Protein AF-A0A6M3KD76-F1 (afdb_monomer_lite)

pLDDT: mean 71.13, std 12.08, range [37.69, 87.62]

Sequence (80 aa):
MYDDQINLSRLAADGISLALNQDFNKVETPERMAWVCILLRKVPDKEEWFPRGKWATIQEIERQLDAAAQHMIRKEAPKC

Secondary structure (DSSP, 8-state):
---SSHHHHHHHHHHHHHHHT-------SHHHHHHHHHHHTTS---TTT-TT-HHHHHHHHHHHHHHHHHHHHHHHS---

Structure (mmCIF, N/CA/C/O backbone):
data_AF-A0A6M3KD76-F1
#
_entry.id   AF-A0A6M3KD76-F1
#
loop_
_atom_site.group_PDB
_atom_site.id
_atom_site.type_symbol
_atom_site.label_atom_id
_atom_site.label_alt_id
_atom_site.label_comp_id
_atom_site.label_asym_id
_atom_site.label_entity_id
_atom_site.label_seq_id
_atom_site.pdbx_PDB_ins_code
_atom_site.Cartn_x
_atom_site.Cartn_y
_atom_site.Cartn_z
_atom_site.occupancy
_atom_site.B_iso_or_equiv
_atom_site.auth_seq_id
_atom_site.auth_comp_id
_atom_site.auth_asym_id
_atom_site.auth_atom_id
_atom_site.pdbx_PDB_model_num
ATOM 1 N N . MET A 1 1 ? 18.780 -14.540 1.844 1.00 37.69 1 MET A N 1
ATOM 2 C CA . MET A 1 1 ? 18.002 -13.888 2.913 1.00 37.69 1 MET A CA 1
ATOM 3 C C . MET A 1 1 ? 17.042 -12.919 2.242 1.00 37.69 1 MET A C 1
ATOM 5 O O . MET A 1 1 ? 17.487 -11.871 1.802 1.00 37.69 1 MET A O 1
ATOM 9 N N . TYR A 1 2 ? 15.789 -13.322 2.037 1.00 41.69 2 TYR A N 1
ATOM 10 C CA . TYR A 1 2 ? 14.738 -12.520 1.397 1.00 41.69 2 TYR A CA 1
ATOM 11 C C . TYR A 1 2 ? 13.440 -12.803 2.1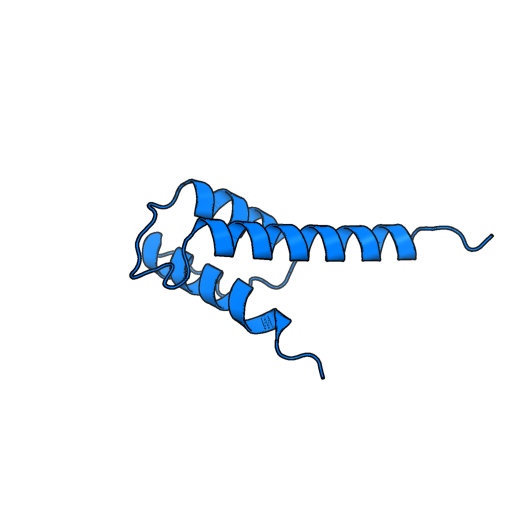63 1.00 41.69 2 TYR A C 1
ATOM 13 O O . TYR A 1 2 ? 12.602 -13.553 1.689 1.00 41.69 2 TYR A O 1
ATOM 21 N N . ASP A 1 3 ? 13.317 -12.271 3.380 1.00 45.00 3 ASP A N 1
ATOM 22 C CA . ASP A 1 3 ? 12.109 -12.477 4.201 1.00 45.00 3 ASP A CA 1
ATOM 23 C C . ASP A 1 3 ? 11.531 -11.183 4.799 1.00 45.00 3 ASP A C 1
ATOM 25 O O . ASP A 1 3 ? 10.357 -11.147 5.160 1.00 45.00 3 ASP A O 1
ATOM 29 N N . ASP A 1 4 ? 12.275 -10.071 4.815 1.00 49.06 4 ASP A N 1
ATOM 30 C CA . ASP A 1 4 ? 11.783 -8.834 5.448 1.00 49.06 4 ASP A CA 1
ATOM 31 C C . ASP A 1 4 ? 10.841 -7.994 4.567 1.00 49.06 4 ASP A C 1
ATOM 33 O O . ASP A 1 4 ? 10.052 -7.204 5.081 1.00 49.06 4 ASP A O 1
ATOM 37 N N . GLN A 1 5 ? 10.853 -8.178 3.243 1.00 51.69 5 GLN A N 1
ATOM 38 C CA . GLN A 1 5 ? 9.998 -7.407 2.324 1.00 51.69 5 GLN A CA 1
ATOM 39 C C . GLN A 1 5 ? 8.532 -7.875 2.301 1.00 51.69 5 GLN A C 1
ATOM 41 O O . GLN A 1 5 ? 7.646 -7.098 1.955 1.00 51.69 5 GLN A O 1
ATOM 46 N N . ILE A 1 6 ? 8.260 -9.125 2.688 1.00 52.97 6 ILE A N 1
ATOM 47 C CA . ILE A 1 6 ? 6.938 -9.761 2.542 1.00 52.97 6 ILE A CA 1
ATOM 48 C C . ILE A 1 6 ? 5.984 -9.386 3.694 1.00 52.97 6 ILE A C 1
ATOM 50 O O . ILE A 1 6 ? 4.767 -9.502 3.560 1.00 52.97 6 ILE A O 1
ATOM 54 N N . ASN A 1 7 ? 6.499 -8.887 4.822 1.00 62.84 7 ASN A N 1
ATOM 55 C CA . ASN A 1 7 ? 5.681 -8.713 6.026 1.00 62.84 7 ASN A CA 1
ATOM 56 C C . ASN A 1 7 ? 4.751 -7.486 5.991 1.00 62.84 7 ASN A C 1
ATOM 58 O O . ASN A 1 7 ? 3.600 -7.582 6.406 1.00 62.84 7 ASN A O 1
ATOM 62 N N . LEU A 1 8 ? 5.209 -6.336 5.487 1.00 62.41 8 LEU A N 1
ATOM 63 C CA . LEU A 1 8 ? 4.459 -5.071 5.596 1.00 62.41 8 LEU A CA 1
ATOM 64 C C . LEU A 1 8 ? 3.337 -4.920 4.565 1.00 62.41 8 LEU A C 1
ATOM 66 O O . LEU A 1 8 ? 2.251 -4.454 4.901 1.00 62.41 8 LEU A O 1
ATOM 70 N N . SER A 1 9 ? 3.577 -5.339 3.324 1.00 63.66 9 SER A N 1
ATOM 71 C CA . SER A 1 9 ? 2.5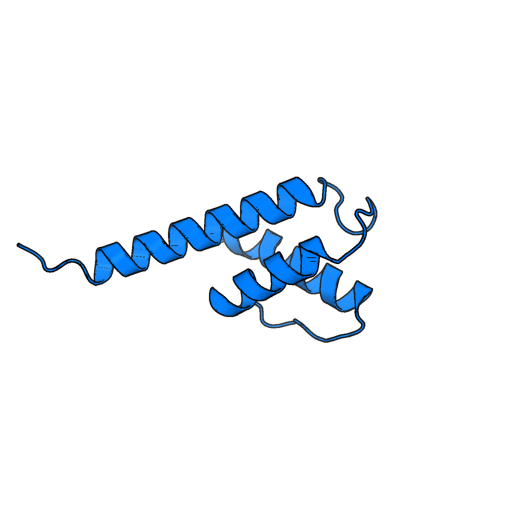72 -5.321 2.255 1.00 63.66 9 SER A CA 1
ATOM 72 C C . SER A 1 9 ? 1.408 -6.266 2.559 1.00 63.66 9 SER A C 1
ATOM 74 O O . SER A 1 9 ? 0.253 -5.910 2.329 1.00 63.66 9 SER A O 1
ATOM 76 N N . ARG A 1 10 ? 1.703 -7.428 3.152 1.00 66.12 10 ARG A N 1
ATOM 77 C CA . ARG A 1 10 ? 0.704 -8.390 3.624 1.00 66.12 10 ARG A CA 1
ATOM 78 C C . ARG A 1 10 ? -0.095 -7.861 4.819 1.00 66.12 10 ARG A C 1
ATOM 80 O O . ARG A 1 10 ? -1.316 -7.872 4.762 1.00 66.12 10 ARG A O 1
ATOM 87 N N . LEU A 1 11 ? 0.567 -7.298 5.833 1.00 68.81 11 LEU A N 1
ATOM 88 C CA . LEU A 1 11 ? -0.105 -6.648 6.972 1.00 68.81 11 LEU A CA 1
ATOM 89 C C . LEU A 1 11 ? -1.050 -5.516 6.533 1.00 68.81 11 LEU A C 1
ATOM 91 O O . LEU A 1 11 ? -2.161 -5.396 7.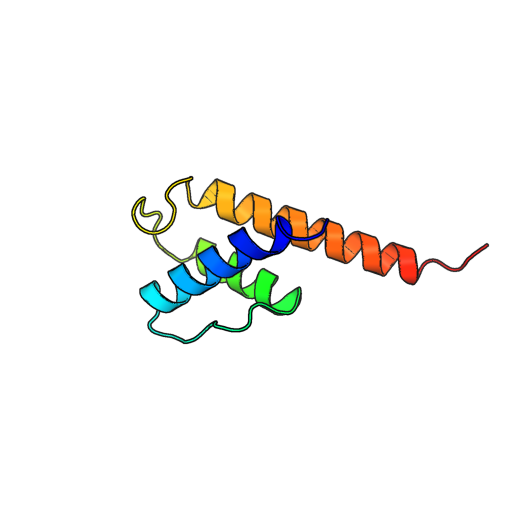046 1.00 68.81 11 LEU A O 1
ATOM 95 N N . ALA A 1 12 ? -0.633 -4.703 5.558 1.00 65.94 12 ALA A N 1
ATOM 96 C CA . ALA A 1 12 ? -1.475 -3.648 4.999 1.00 65.94 12 ALA A CA 1
ATOM 97 C C . ALA A 1 12 ? -2.680 -4.210 4.221 1.00 65.94 12 ALA A C 1
ATOM 99 O O . ALA A 1 12 ? -3.782 -3.674 4.334 1.00 65.94 12 ALA A O 1
ATOM 100 N N . ALA A 1 13 ? -2.492 -5.293 3.461 1.00 69.44 13 ALA A N 1
ATOM 101 C CA . ALA A 1 13 ? -3.572 -5.986 2.757 1.00 69.44 13 ALA A CA 1
ATOM 102 C C . ALA A 1 13 ? -4.613 -6.567 3.723 1.00 69.44 13 ALA A C 1
ATOM 104 O O . ALA A 1 13 ? -5.817 -6.411 3.504 1.00 69.44 13 ALA A O 1
ATOM 105 N N . ASP A 1 14 ? -4.147 -7.183 4.811 1.00 69.25 14 ASP A N 1
ATOM 106 C CA . ASP A 1 14 ? -4.991 -7.759 5.857 1.00 69.25 14 ASP A CA 1
ATOM 107 C C . ASP A 1 14 ? -5.822 -6.661 6.542 1.00 69.25 14 ASP A C 1
ATOM 109 O O . ASP A 1 14 ? -7.038 -6.797 6.684 1.00 69.25 14 ASP A O 1
ATOM 113 N N . GLY A 1 15 ? -5.202 -5.522 6.878 1.00 69.00 15 GLY A N 1
ATOM 114 C CA . GLY A 1 15 ? -5.890 -4.370 7.473 1.00 69.00 15 GLY A CA 1
ATOM 115 C C . GLY A 1 15 ? -6.966 -3.760 6.566 1.00 69.00 15 GLY A C 1
ATOM 116 O O . GLY A 1 15 ? -8.064 -3.446 7.029 1.00 69.00 15 GLY A O 1
ATOM 117 N N . ILE A 1 16 ? -6.699 -3.637 5.260 1.00 69.44 16 ILE A N 1
ATOM 118 C CA . ILE A 1 16 ? -7.702 -3.179 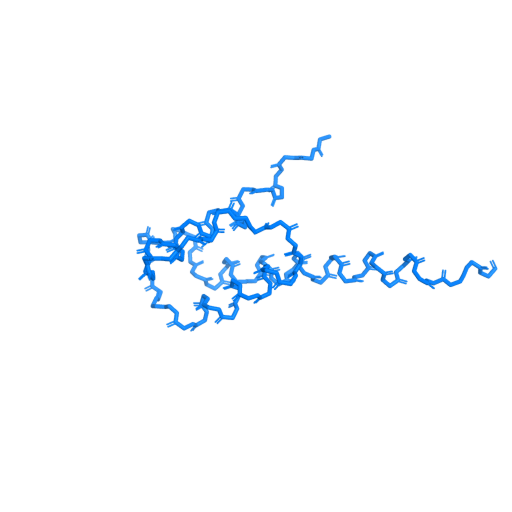4.283 1.00 69.44 16 ILE A CA 1
ATOM 119 C C . ILE A 1 16 ? -8.833 -4.196 4.154 1.00 69.44 16 ILE A C 1
ATOM 121 O O . ILE A 1 16 ? -9.999 -3.802 4.100 1.00 69.44 16 ILE A O 1
ATOM 125 N N . SER A 1 17 ? -8.501 -5.488 4.126 1.00 73.62 17 SER A N 1
ATOM 126 C CA . SER A 1 17 ? -9.501 -6.546 4.009 1.00 73.62 17 SER A CA 1
ATOM 127 C C . SER A 1 17 ? -10.472 -6.528 5.185 1.00 73.62 17 SER A C 1
ATOM 129 O O . SER A 1 17 ? -11.682 -6.632 4.993 1.00 73.62 17 SER A O 1
ATOM 131 N N . LEU A 1 18 ? -9.952 -6.279 6.389 1.00 69.56 18 LEU A N 1
ATOM 132 C CA . LEU A 1 18 ? -10.733 -6.073 7.608 1.00 69.56 18 LEU A CA 1
ATOM 133 C C . LEU A 1 18 ? -11.593 -4.801 7.556 1.00 69.56 18 LEU A C 1
ATOM 135 O O . LEU A 1 18 ? -12.761 -4.835 7.936 1.00 69.56 18 LEU A O 1
ATOM 139 N N . ALA A 1 19 ? -11.041 -3.682 7.079 1.00 68.06 19 ALA A N 1
ATOM 140 C CA . ALA A 1 19 ? -11.736 -2.394 7.054 1.00 68.06 19 ALA A CA 1
ATOM 141 C C . ALA A 1 19 ? -12.841 -2.309 5.985 1.00 68.06 19 ALA A C 1
ATOM 143 O O . ALA A 1 19 ? -13.848 -1.634 6.195 1.00 68.06 19 ALA A O 1
ATOM 144 N N . LEU A 1 20 ? -12.646 -2.959 4.834 1.00 67.44 20 LEU A N 1
ATOM 145 C CA . LEU A 1 20 ? -13.555 -2.901 3.683 1.00 67.44 20 LEU A CA 1
ATOM 146 C C . LEU A 1 20 ? -14.385 -4.178 3.496 1.00 67.44 20 LEU A C 1
ATOM 148 O O . LEU A 1 20 ? -15.248 -4.208 2.621 1.00 67.44 20 LEU A O 1
ATOM 152 N N . ASN A 1 21 ? -14.144 -5.214 4.308 1.00 66.94 21 ASN A N 1
ATOM 153 C CA . ASN A 1 21 ? -14.762 -6.538 4.198 1.00 66.94 21 ASN A CA 1
ATOM 154 C C . ASN A 1 21 ? -14.613 -7.147 2.786 1.00 66.94 21 ASN A C 1
ATOM 156 O O . ASN A 1 21 ? -15.543 -7.729 2.228 1.00 66.94 21 ASN A O 1
ATOM 160 N N . GLN A 1 22 ? -13.443 -6.942 2.181 1.00 64.12 22 GLN A N 1
ATOM 161 C CA . GLN A 1 22 ? -13.092 -7.363 0.824 1.00 64.12 22 GLN A CA 1
ATOM 162 C C . GLN A 1 22 ? -11.790 -8.152 0.866 1.00 64.12 22 GLN A C 1
ATOM 164 O O . GLN A 1 22 ? -10.885 -7.782 1.596 1.00 64.12 22 GLN A O 1
ATOM 169 N N . ASP A 1 23 ? -11.676 -9.229 0.094 1.00 63.91 23 ASP A N 1
ATOM 170 C CA . ASP A 1 23 ? -10.498 -10.091 0.165 1.00 63.91 23 ASP A CA 1
ATOM 171 C C . ASP A 1 23 ? -9.350 -9.577 -0.729 1.00 63.91 23 ASP A C 1
ATOM 173 O O . ASP A 1 23 ? -9.430 -9.631 -1.960 1.00 63.91 23 ASP A O 1
ATOM 177 N N . PHE A 1 24 ? -8.271 -9.090 -0.103 1.00 63.12 24 PHE A N 1
ATOM 178 C CA . PHE A 1 24 ? -7.038 -8.655 -0.770 1.00 63.12 24 PHE A CA 1
ATOM 179 C C . PHE A 1 24 ? -5.864 -9.638 -0.589 1.00 63.12 24 PHE A C 1
ATOM 181 O O . PHE A 1 24 ? -4.716 -9.248 -0.810 1.00 63.12 24 PHE A O 1
ATOM 188 N N . ASN A 1 25 ? -6.126 -10.917 -0.271 1.00 57.25 25 ASN A N 1
ATOM 189 C CA . ASN A 1 25 ? -5.155 -11.983 0.062 1.00 57.25 25 ASN A CA 1
ATOM 190 C C . ASN A 1 25 ? -3.979 -12.207 -0.917 1.00 57.25 25 ASN A C 1
ATOM 192 O O . ASN A 1 25 ? -3.083 -12.999 -0.632 1.00 57.25 25 ASN A O 1
ATOM 196 N N . LYS A 1 26 ? -3.940 -11.538 -2.074 1.00 56.03 26 LYS A N 1
ATOM 197 C CA . LYS A 1 26 ? -2.827 -11.617 -3.028 1.00 56.03 26 LYS A CA 1
ATOM 198 C C . LYS A 1 26 ? -2.312 -10.244 -3.427 1.00 56.03 26 LYS A C 1
ATOM 200 O O . LYS A 1 26 ? -2.537 -9.797 -4.553 1.00 56.03 26 LYS A O 1
ATOM 205 N N . VAL A 1 27 ? -1.548 -9.590 -2.563 1.00 60.91 27 VAL A N 1
ATOM 206 C CA . VAL A 1 27 ? -0.732 -8.431 -2.962 1.00 60.91 27 VAL A CA 1
ATOM 207 C C . VAL A 1 27 ? 0.596 -8.939 -3.531 1.00 60.91 27 VAL A C 1
ATOM 209 O O . VAL A 1 27 ? 1.643 -8.854 -2.907 1.00 60.91 27 VAL A O 1
ATOM 212 N N . GLU A 1 28 ? 0.524 -9.560 -4.710 1.00 62.09 28 GLU A N 1
ATOM 213 C CA . GLU A 1 28 ? 1.664 -10.245 -5.345 1.00 62.09 28 GLU A CA 1
ATOM 214 C C . GLU A 1 28 ? 2.320 -9.416 -6.461 1.00 62.09 28 GLU A C 1
ATOM 216 O O . GLU A 1 28 ? 3.363 -9.806 -6.978 1.00 62.09 28 GLU A O 1
ATOM 221 N N . THR A 1 29 ? 1.726 -8.281 -6.853 1.00 72.31 29 THR A N 1
ATOM 222 C CA . THR A 1 29 ? 2.241 -7.451 -7.953 1.00 72.31 29 THR A CA 1
ATOM 223 C C . THR A 1 29 ? 2.409 -5.985 -7.541 1.00 72.31 29 THR A C 1
ATOM 225 O O . THR A 1 29 ? 1.653 -5.502 -6.685 1.00 72.31 29 THR A O 1
ATOM 228 N N . PRO A 1 30 ? 3.358 -5.248 -8.156 1.00 70.69 30 PRO A N 1
ATOM 229 C CA . PRO A 1 30 ? 3.528 -3.812 -7.927 1.00 70.69 30 PRO A CA 1
ATOM 230 C C . PRO A 1 30 ? 2.234 -3.014 -8.146 1.00 70.69 30 PRO A C 1
ATOM 232 O O . PRO A 1 30 ? 1.911 -2.118 -7.372 1.00 70.69 30 PRO A O 1
ATOM 235 N N . GLU A 1 31 ? 1.425 -3.381 -9.138 1.00 72.44 31 GLU A N 1
ATOM 236 C CA . GLU A 1 31 ? 0.144 -2.729 -9.425 1.00 72.44 31 GLU A CA 1
ATOM 237 C C . GLU A 1 31 ? -0.844 -2.892 -8.265 1.00 72.44 31 GLU A C 1
ATOM 239 O O . GLU A 1 31 ? -1.542 -1.945 -7.901 1.00 72.44 31 GLU A O 1
ATOM 244 N N . ARG A 1 32 ? -0.890 -4.073 -7.635 1.00 72.56 32 ARG A N 1
ATOM 245 C CA . ARG A 1 32 ? -1.747 -4.307 -6.463 1.00 72.56 32 ARG A CA 1
ATOM 246 C C . ARG A 1 32 ? -1.251 -3.540 -5.240 1.00 72.56 32 ARG A C 1
ATOM 248 O O . ARG A 1 32 ? -2.070 -2.985 -4.514 1.00 72.56 32 ARG A O 1
ATOM 255 N N . MET A 1 33 ? 0.064 -3.442 -5.043 1.00 75.06 33 MET A N 1
ATOM 256 C CA . MET A 1 33 ? 0.648 -2.601 -3.989 1.00 75.06 33 MET A CA 1
ATOM 257 C C . MET A 1 33 ? 0.334 -1.111 -4.192 1.00 75.06 33 MET A C 1
ATOM 259 O O . MET A 1 33 ? 0.016 -0.415 -3.228 1.00 75.06 33 MET A O 1
ATOM 263 N N . ALA A 1 34 ? 0.345 -0.624 -5.436 1.00 77.12 34 ALA A N 1
ATOM 264 C CA . ALA A 1 34 ? -0.065 0.742 -5.755 1.00 77.12 34 ALA A CA 1
ATOM 265 C C . ALA A 1 34 ? -1.546 0.988 -5.414 1.00 77.12 34 ALA A C 1
ATOM 267 O O . ALA A 1 34 ? -1.887 2.011 -4.817 1.00 77.12 34 ALA A O 1
ATOM 268 N N . TRP A 1 35 ? -2.423 0.024 -5.710 1.00 78.44 35 TRP A N 1
ATOM 269 C CA . TRP A 1 35 ? -3.833 0.085 -5.316 1.00 78.44 35 TRP A CA 1
ATOM 270 C C . TRP A 1 35 ? -4.032 0.112 -3.798 1.00 78.44 35 TRP A C 1
ATOM 272 O O . TRP A 1 35 ? -4.798 0.940 -3.304 1.00 78.44 35 TRP A O 1
ATOM 282 N N . VAL A 1 36 ? -3.310 -0.731 -3.055 1.00 78.75 36 VAL A N 1
ATOM 283 C CA . VAL A 1 36 ? -3.285 -0.720 -1.581 1.00 78.75 36 VAL A CA 1
ATOM 284 C C . VAL A 1 36 ? -2.887 0.666 -1.068 1.00 78.75 36 VAL A C 1
ATOM 286 O O . VAL A 1 36 ? -3.585 1.226 -0.226 1.00 78.75 36 VAL A O 1
ATOM 289 N N . CYS A 1 37 ? -1.839 1.276 -1.627 1.00 82.06 37 CYS A N 1
ATOM 290 C CA . CYS A 1 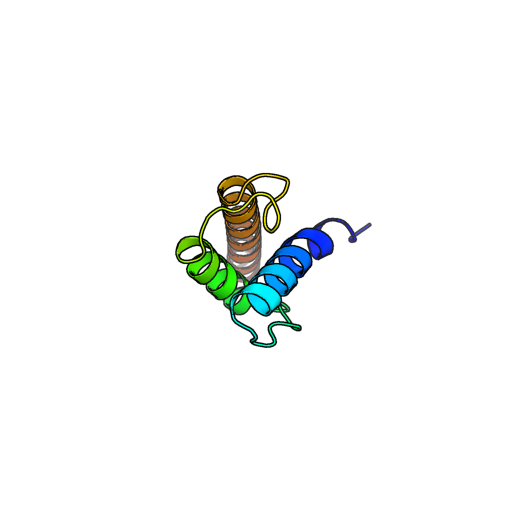37 ? -1.390 2.618 -1.246 1.00 82.06 37 CYS A CA 1
ATOM 291 C C . CYS A 1 37 ? -2.481 3.691 -1.449 1.00 82.06 37 CYS A C 1
ATOM 293 O O . CYS A 1 37 ? -2.746 4.502 -0.556 1.00 82.06 37 CYS A O 1
ATOM 295 N N . ILE A 1 38 ? -3.178 3.665 -2.591 1.00 82.31 38 ILE A N 1
ATOM 296 C CA . ILE A 1 38 ? -4.290 4.586 -2.884 1.00 82.31 38 ILE A CA 1
ATOM 297 C C . ILE A 1 38 ? -5.445 4.392 -1.896 1.00 82.31 38 ILE A C 1
ATOM 299 O O . ILE A 1 38 ? -6.039 5.373 -1.438 1.00 82.31 38 ILE A O 1
ATOM 303 N N . LEU A 1 39 ? -5.771 3.142 -1.563 1.00 80.69 39 LEU A N 1
ATOM 304 C CA . LEU A 1 39 ? -6.840 2.820 -0.622 1.00 80.69 39 LEU A CA 1
ATOM 305 C C . LEU A 1 39 ? -6.500 3.287 0.793 1.00 80.69 39 LEU A C 1
ATOM 307 O O . LEU A 1 39 ? -7.327 3.959 1.404 1.00 80.69 39 LEU A O 1
ATOM 311 N N . LEU A 1 40 ? -5.278 3.045 1.279 1.00 81.81 40 LEU A N 1
ATOM 312 C CA . LEU A 1 40 ? -4.828 3.480 2.608 1.00 81.81 40 LEU A CA 1
ATOM 313 C C . LEU A 1 40 ? -5.017 4.983 2.839 1.00 81.81 40 LEU A C 1
ATOM 315 O O . LEU A 1 40 ? -5.374 5.400 3.938 1.00 81.81 40 LEU A O 1
ATOM 319 N N . ARG A 1 41 ? -4.865 5.813 1.802 1.00 84.06 41 ARG A N 1
ATOM 320 C CA . ARG A 1 41 ? -5.103 7.264 1.899 1.00 84.06 41 ARG A CA 1
ATOM 321 C C . ARG A 1 41 ? -6.567 7.628 2.187 1.00 84.06 41 ARG A C 1
ATOM 323 O O . ARG A 1 41 ? -6.818 8.705 2.720 1.00 84.06 41 ARG A O 1
ATOM 330 N N . LYS A 1 42 ? -7.523 6.753 1.857 1.00 82.50 42 LYS A N 1
ATOM 331 C CA . LYS A 1 42 ? -8.968 6.944 2.089 1.00 82.50 42 LYS A CA 1
ATOM 332 C C . LYS A 1 42 ? -9.461 6.330 3.401 1.00 82.50 42 LYS A C 1
ATOM 334 O O . LYS A 1 42 ? -10.541 6.686 3.865 1.00 82.50 42 LYS A O 1
ATOM 339 N N . VAL A 1 43 ? -8.693 5.416 3.990 1.00 81.94 43 VAL A N 1
ATOM 340 C CA . VAL A 1 43 ? -9.033 4.751 5.254 1.00 81.94 43 VAL A CA 1
ATOM 341 C C . VAL A 1 43 ? -8.673 5.678 6.431 1.00 81.94 43 VAL A C 1
ATOM 343 O O . VAL A 1 43 ? -7.640 6.361 6.376 1.00 81.94 43 VAL A O 1
ATOM 346 N N . PRO A 1 44 ? -9.496 5.758 7.497 1.00 79.56 44 PRO A N 1
ATOM 347 C CA . PRO A 1 44 ? -9.160 6.532 8.691 1.00 79.56 44 PRO A CA 1
ATOM 348 C C . PRO A 1 44 ? -7.860 6.033 9.330 1.00 79.56 44 PRO A C 1
ATOM 350 O O . PRO A 1 44 ? -7.557 4.842 9.302 1.00 79.56 44 PRO A O 1
ATOM 353 N N . ASP A 1 45 ? -7.070 6.961 9.876 1.00 82.31 45 ASP A N 1
ATOM 354 C CA . ASP A 1 45 ? -5.877 6.592 10.642 1.00 82.31 45 ASP A CA 1
ATOM 355 C C . ASP A 1 45 ? -6.320 6.086 12.012 1.00 82.31 45 ASP A C 1
ATOM 357 O O . ASP A 1 45 ? -6.913 6.832 12.793 1.00 82.31 45 ASP A O 1
ATOM 361 N N . LYS A 1 46 ? -6.110 4.797 12.255 1.00 81.19 46 LYS A N 1
ATOM 362 C CA . LYS A 1 46 ? -6.464 4.139 13.501 1.00 81.19 46 LYS A CA 1
A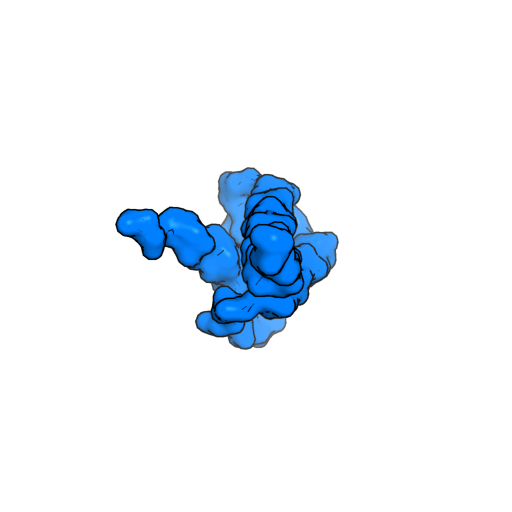TOM 363 C C . LYS A 1 46 ? -5.290 3.305 13.975 1.00 81.19 46 LYS A C 1
ATOM 365 O O . LYS A 1 46 ? -4.772 2.483 13.222 1.00 81.19 46 LYS A O 1
ATOM 370 N N . GLU A 1 47 ? -4.928 3.476 15.237 1.00 78.81 47 GLU A N 1
ATOM 371 C CA . GLU A 1 47 ? -3.799 2.778 15.857 1.00 78.81 47 GLU A CA 1
ATOM 372 C C . GLU A 1 47 ? -3.978 1.250 15.847 1.00 78.81 47 GLU A C 1
ATOM 374 O O . GLU A 1 47 ? -3.021 0.517 15.619 1.00 78.81 47 GLU A O 1
ATOM 379 N N . GLU A 1 48 ? -5.223 0.775 15.973 1.00 78.44 48 GLU A N 1
ATOM 380 C CA . GLU A 1 48 ? -5.589 -0.646 15.855 1.00 78.44 48 GLU A CA 1
ATOM 381 C C . GLU A 1 48 ? -5.219 -1.271 14.499 1.00 78.44 48 GLU A C 1
ATOM 383 O O . GLU A 1 48 ? -4.953 -2.468 14.425 1.00 78.44 48 GLU A O 1
ATOM 388 N N . TRP A 1 49 ? -5.200 -0.479 13.424 1.00 73.19 49 TRP A N 1
ATOM 389 C CA . TRP A 1 49 ? -4.916 -0.947 12.062 1.00 73.19 49 TRP A CA 1
ATOM 390 C C . TRP A 1 49 ? -3.488 -0.612 11.632 1.00 73.19 49 TRP A C 1
ATOM 392 O O . TRP A 1 49 ? -2.873 -1.350 10.865 1.00 73.19 49 TRP A O 1
ATOM 402 N N . PHE A 1 50 ? -2.948 0.492 12.150 1.00 79.75 50 PHE A N 1
ATOM 403 C CA . PHE A 1 50 ? -1.617 0.994 11.838 1.00 79.75 50 PHE A CA 1
ATOM 404 C C . PHE A 1 50 ? -0.831 1.245 13.130 1.00 79.75 50 PHE A C 1
ATOM 406 O O . PHE A 1 50 ? -0.600 2.399 13.496 1.00 79.75 50 PHE A O 1
ATOM 413 N N . PRO A 1 51 ? -0.342 0.191 13.808 1.00 71.50 51 PRO A N 1
ATOM 414 C CA . PRO A 1 51 ? 0.361 0.322 15.090 1.00 71.50 51 PRO A CA 1
ATOM 415 C C . PRO A 1 51 ? 1.677 1.115 15.001 1.00 71.50 51 PRO A C 1
ATOM 417 O O . PRO A 1 51 ? 2.257 1.485 16.014 1.00 71.50 51 PRO A O 1
ATOM 420 N N . ARG A 1 52 ? 2.175 1.377 13.785 1.00 77.38 52 ARG A N 1
ATOM 421 C CA . ARG A 1 52 ? 3.356 2.217 13.514 1.00 77.38 52 ARG A CA 1
ATOM 422 C C . ARG A 1 52 ? 3.014 3.525 12.786 1.00 77.38 52 ARG A C 1
ATOM 424 O O . ARG A 1 52 ? 3.910 4.201 12.293 1.00 77.38 52 ARG A O 1
ATOM 431 N N . GLY A 1 53 ? 1.729 3.870 12.709 1.00 82.19 53 GLY A N 1
ATOM 432 C CA . GLY A 1 53 ? 1.200 5.019 11.978 1.00 82.19 53 GLY A CA 1
ATOM 433 C C . GLY A 1 53 ? 0.908 4.719 10.504 1.00 82.19 53 GLY A C 1
ATOM 434 O O . GLY A 1 53 ? 1.708 4.103 9.788 1.00 82.19 53 GLY A O 1
ATOM 435 N N . LYS A 1 54 ? -0.248 5.190 10.020 1.00 86.44 54 LYS A N 1
ATOM 436 C CA . LYS A 1 54 ? -0.691 4.982 8.632 1.00 86.44 54 LYS A CA 1
ATOM 437 C C . LYS A 1 54 ? 0.279 5.575 7.617 1.00 86.44 54 LYS A C 1
ATOM 439 O O . LYS A 1 54 ? 0.600 4.941 6.616 1.00 86.44 54 LYS A O 1
ATOM 444 N N . TRP A 1 55 ? 0.783 6.774 7.892 1.00 87.06 55 TRP A N 1
ATOM 445 C CA . TRP A 1 55 ? 1.695 7.477 6.989 1.00 87.06 55 TRP A CA 1
ATOM 446 C C . TRP A 1 55 ? 3.046 6.780 6.832 1.00 87.06 55 TRP A C 1
ATOM 448 O O . TRP A 1 55 ? 3.547 6.704 5.715 1.00 87.06 55 TRP A O 1
ATOM 458 N N . ALA A 1 56 ? 3.591 6.204 7.906 1.00 85.81 56 ALA A N 1
ATOM 459 C CA . ALA A 1 56 ? 4.814 5.405 7.826 1.00 85.81 56 ALA A CA 1
ATOM 460 C C . ALA A 1 56 ? 4.610 4.152 6.957 1.00 85.81 56 ALA A C 1
ATOM 462 O O . ALA A 1 56 ? 5.476 3.788 6.165 1.00 85.81 56 ALA A O 1
ATOM 463 N N . THR A 1 57 ? 3.429 3.533 7.053 1.00 83.62 57 THR A N 1
ATOM 464 C CA . THR A 1 57 ? 3.057 2.374 6.228 1.00 83.62 57 THR A CA 1
ATOM 465 C C . THR A 1 57 ? 2.955 2.752 4.746 1.00 83.62 57 THR A C 1
ATOM 467 O O . THR A 1 57 ? 3.485 2.046 3.893 1.00 83.62 57 THR A O 1
ATOM 470 N N . ILE A 1 58 ? 2.325 3.892 4.436 1.00 86.31 58 ILE A N 1
ATOM 471 C CA . ILE A 1 58 ? 2.215 4.420 3.066 1.00 86.31 58 ILE A CA 1
ATOM 472 C C . ILE A 1 58 ? 3.601 4.701 2.473 1.00 86.31 58 ILE A C 1
ATOM 474 O O . ILE A 1 58 ? 3.891 4.230 1.376 1.00 86.31 58 ILE A O 1
ATOM 478 N N . GLN A 1 59 ? 4.466 5.409 3.206 1.00 86.88 59 GLN A N 1
ATOM 479 C CA . GLN A 1 59 ? 5.812 5.754 2.735 1.00 86.88 59 GLN A CA 1
ATOM 480 C C . GLN A 1 59 ? 6.660 4.515 2.436 1.00 86.88 59 GLN A C 1
ATOM 482 O O . GLN A 1 59 ? 7.393 4.488 1.450 1.00 86.88 59 GLN A O 1
ATOM 487 N N . GLU A 1 60 ? 6.549 3.467 3.252 1.00 85.88 60 GLU A N 1
ATOM 488 C CA . GLU A 1 60 ? 7.287 2.227 3.012 1.00 85.88 60 GLU A CA 1
ATOM 489 C C . GLU A 1 60 ? 6.773 1.477 1.774 1.00 85.88 60 GLU A C 1
ATOM 491 O O . GLU A 1 60 ? 7.575 0.956 0.999 1.00 85.88 60 GLU A O 1
ATOM 496 N N . ILE A 1 61 ? 5.458 1.471 1.532 1.00 83.12 61 ILE A N 1
ATOM 497 C CA . ILE A 1 61 ? 4.883 0.907 0.301 1.00 83.12 61 ILE A CA 1
ATOM 498 C C . ILE A 1 61 ? 5.363 1.694 -0.927 1.00 83.12 61 ILE A C 1
ATOM 500 O O . ILE A 1 61 ? 5.783 1.086 -1.910 1.00 83.12 61 ILE A O 1
ATOM 504 N N . GLU A 1 62 ? 5.354 3.028 -0.872 1.00 84.94 62 GLU A N 1
ATOM 505 C CA . GLU A 1 62 ? 5.858 3.892 -1.952 1.00 84.94 62 GLU A CA 1
ATOM 506 C C . GLU A 1 62 ? 7.339 3.631 -2.241 1.00 84.94 62 GLU A C 1
ATOM 508 O O . GLU A 1 62 ? 7.716 3.425 -3.393 1.00 84.94 62 GLU A O 1
ATOM 513 N N . ARG A 1 63 ? 8.167 3.510 -1.198 1.00 87.62 63 ARG A N 1
ATOM 514 C CA . ARG A 1 63 ? 9.592 3.182 -1.336 1.00 87.62 63 ARG A CA 1
ATOM 515 C C . ARG A 1 63 ? 9.815 1.836 -2.034 1.00 87.62 63 ARG A C 1
ATOM 517 O O . ARG A 1 63 ? 10.744 1.698 -2.831 1.00 87.62 63 ARG A O 1
ATOM 524 N N . GLN A 1 64 ? 8.991 0.831 -1.736 1.00 81.75 64 GLN A N 1
ATOM 525 C CA . GLN A 1 64 ? 9.077 -0.481 -2.384 1.00 81.75 64 GLN A CA 1
ATOM 526 C C . GLN A 1 64 ? 8.643 -0.429 -3.854 1.00 81.75 64 GLN A C 1
ATOM 528 O O . GLN A 1 64 ? 9.274 -1.077 -4.693 1.00 81.75 64 GLN A O 1
ATOM 533 N N . LEU A 1 65 ? 7.624 0.371 -4.181 1.00 81.69 65 LEU A N 1
ATOM 534 C CA . LEU A 1 65 ? 7.199 0.607 -5.563 1.00 81.69 65 LEU A CA 1
ATOM 535 C C . LEU A 1 65 ? 8.283 1.325 -6.371 1.00 81.69 65 LEU A C 1
ATOM 537 O O . LEU A 1 65 ? 8.594 0.891 -7.480 1.00 81.69 65 LEU A O 1
ATOM 541 N N . ASP A 1 66 ? 8.915 2.348 -5.798 1.00 83.94 66 ASP A N 1
ATOM 542 C CA . ASP A 1 66 ? 10.017 3.068 -6.440 1.00 83.94 66 ASP A CA 1
ATOM 543 C C . ASP A 1 66 ? 11.213 2.147 -6.703 1.00 83.94 66 ASP A C 1
ATOM 545 O O . ASP A 1 66 ? 11.779 2.151 -7.799 1.00 83.94 66 ASP A O 1
ATOM 549 N N . ALA A 1 67 ? 11.575 1.299 -5.736 1.00 81.00 67 ALA A N 1
ATOM 550 C CA . ALA A 1 67 ? 12.633 0.309 -5.922 1.00 81.00 67 ALA A CA 1
ATOM 551 C C . ALA A 1 67 ? 12.289 -0.686 -7.047 1.00 81.00 67 ALA A C 1
ATOM 553 O O . ALA A 1 67 ? 13.133 -0.974 -7.901 1.00 81.00 67 ALA A O 1
ATOM 554 N N . ALA A 1 68 ? 11.049 -1.184 -7.092 1.00 77.19 68 ALA A N 1
ATOM 555 C CA . ALA A 1 68 ? 10.588 -2.083 -8.148 1.00 77.19 68 ALA A CA 1
ATOM 556 C C . ALA A 1 68 ? 10.637 -1.414 -9.534 1.00 77.19 68 ALA A C 1
ATOM 558 O O . ALA A 1 68 ? 11.147 -2.014 -10.485 1.00 77.19 68 ALA A O 1
ATOM 559 N N . ALA A 1 69 ? 10.194 -0.158 -9.639 1.00 78.88 69 ALA A N 1
ATOM 560 C CA . ALA A 1 69 ? 10.249 0.620 -10.874 1.00 78.88 69 ALA A CA 1
ATOM 561 C C . ALA A 1 69 ? 11.695 0.813 -11.361 1.00 78.88 69 ALA A C 1
ATOM 563 O O . ALA A 1 69 ? 12.000 0.545 -12.525 1.00 78.88 69 ALA A O 1
ATOM 564 N N . GLN A 1 70 ? 12.618 1.180 -10.466 1.00 79.00 70 GLN A N 1
ATOM 565 C CA . GLN A 1 70 ? 14.041 1.325 -10.796 1.00 79.00 70 GLN A CA 1
ATOM 566 C C . GLN A 1 70 ? 14.665 0.013 -11.292 1.00 79.00 70 GLN A C 1
ATOM 568 O O . GLN A 1 70 ? 15.469 0.021 -12.227 1.00 79.00 70 GLN A O 1
ATOM 573 N N . HIS A 1 71 ? 14.287 -1.128 -10.709 1.00 74.94 71 HIS A N 1
ATOM 574 C CA . HIS A 1 71 ? 14.747 -2.436 -11.173 1.00 74.94 71 HIS A CA 1
ATOM 575 C C . HIS A 1 71 ? 14.250 -2.787 -12.582 1.00 74.94 71 HIS A C 1
ATOM 577 O O . HIS A 1 71 ? 14.998 -3.425 -13.325 1.00 74.94 71 HIS A O 1
ATOM 583 N N . MET A 1 72 ? 13.037 -2.377 -12.970 1.00 68.94 72 MET A N 1
ATOM 584 C CA . MET A 1 72 ? 12.542 -2.575 -14.339 1.00 68.94 72 MET A CA 1
ATOM 585 C C . MET A 1 72 ? 13.275 -1.681 -15.339 1.00 68.94 72 MET A C 1
ATOM 587 O O . MET A 1 72 ? 13.801 -2.189 -16.326 1.00 68.94 72 MET A O 1
ATOM 591 N N . ILE A 1 73 ? 13.429 -0.389 -15.029 1.00 70.88 73 ILE A N 1
ATOM 592 C CA . ILE A 1 73 ? 14.168 0.565 -15.876 1.00 70.88 73 ILE A CA 1
ATOM 593 C C . ILE A 1 73 ? 15.600 0.068 -16.121 1.00 70.88 73 ILE A C 1
ATOM 595 O O . ILE A 1 73 ? 16.113 0.119 -17.236 1.00 70.88 73 ILE A O 1
ATOM 599 N N . ARG A 1 74 ? 16.249 -0.485 -15.090 1.00 64.75 74 ARG A N 1
ATOM 600 C CA . ARG A 1 74 ? 17.613 -1.021 -15.194 1.00 64.75 74 ARG A CA 1
ATOM 601 C C . ARG A 1 74 ? 17.708 -2.325 -15.997 1.00 64.75 74 ARG A C 1
ATOM 603 O O . ARG A 1 74 ? 18.787 -2.629 -16.495 1.00 64.75 74 ARG A O 1
ATOM 610 N N . LYS A 1 75 ? 16.622 -3.097 -16.114 1.00 58.41 75 LYS A N 1
ATOM 611 C CA . LYS A 1 75 ? 16.551 -4.289 -16.981 1.00 58.41 75 LYS A CA 1
ATOM 612 C C . LYS A 1 75 ? 16.296 -3.929 -18.446 1.00 58.41 75 LYS A C 1
ATOM 614 O O . LYS A 1 75 ? 16.744 -4.666 -19.317 1.00 58.41 75 LYS A O 1
ATOM 619 N N . GLU A 1 76 ? 15.603 -2.824 -18.699 1.00 55.81 76 GLU A N 1
ATOM 620 C CA . GLU A 1 76 ? 15.313 -2.322 -20.048 1.00 55.81 76 GLU A CA 1
ATOM 621 C C . GLU A 1 76 ? 16.422 -1.426 -20.613 1.00 55.81 76 GLU A C 1
ATOM 623 O O . GLU A 1 76 ? 16.453 -1.172 -21.815 1.00 55.81 76 GLU A O 1
ATOM 628 N N . ALA A 1 77 ? 17.362 -0.977 -19.775 1.00 51.56 77 ALA A N 1
ATOM 629 C CA . ALA A 1 77 ? 18.525 -0.231 -20.230 1.00 51.56 77 ALA A CA 1
ATOM 630 C C . ALA A 1 77 ? 19.358 -1.093 -21.206 1.00 51.56 77 ALA A C 1
ATOM 632 O O . ALA A 1 77 ? 19.867 -2.148 -20.803 1.00 51.56 77 ALA A O 1
ATOM 633 N N . PRO A 1 78 ? 19.524 -0.677 -22.479 1.00 49.38 78 PRO A N 1
ATOM 634 C CA . PRO A 1 78 ? 20.382 -1.392 -23.408 1.00 49.38 78 PRO A CA 1
ATOM 635 C C . PRO A 1 78 ? 21.801 -1.407 -22.841 1.00 49.38 78 PRO A C 1
ATOM 637 O O . PRO A 1 78 ? 22.326 -0.380 -22.410 1.00 49.38 78 PRO A O 1
ATOM 640 N N . LYS A 1 79 ? 22.417 -2.592 -22.810 1.00 52.00 79 LYS A N 1
ATOM 641 C CA . LYS A 1 79 ? 23.849 -2.712 -22.537 1.00 52.00 79 LYS A CA 1
ATOM 642 C C . LYS A 1 79 ? 24.581 -2.005 -23.678 1.00 52.00 79 LYS A C 1
ATOM 644 O O . LYS A 1 79 ? 24.592 -2.532 -24.788 1.00 52.00 79 LYS A O 1
ATOM 649 N N . CYS A 1 80 ? 25.097 -0.808 -23.408 1.00 47.56 80 CYS A N 1
ATOM 650 C CA . CYS A 1 80 ? 26.077 -0.151 -24.266 1.00 47.56 80 CYS A CA 1
ATOM 651 C C . CYS A 1 80 ? 27.352 -0.994 -24.358 1.00 47.56 80 CYS A C 1
ATOM 653 O O . CYS A 1 80 ? 27.721 -1.610 -23.328 1.00 47.56 80 CYS A O 1
#

Organism: NCBI:txid1070528

Radius of gyration: 14.19 Å; chains: 1; bounding box: 41×21×40 Å

Foldseek 3Di:
DPDPVPPLLQLLQVLVCVVVVHHSNDPPDLVSLVVSLVVLVVDDWDCVSVVPTSVVSSVVSVVVSVVVVVVVVVVPPDDD